Protein AF-A0A016T8X7-F1 (afdb_monomer_lite)

Organism: NCBI:txid53326

Radius of gyration: 18.28 Å; chains: 1; bounding box: 39×30×65 Å

Secondary structure (DSSP, 8-state):
-THHHHT---PPPSSPPHHHHHHHHHHHHHHHHHHHHHHHHHH-GGG----HHHHHHHH---HHHHHHHHHTTSEEEE-TTSS-EEEE--HHHHHHHHHHHHHHHHHHHHHHHHHHHHHHHHHHHS--

Foldseek 3Di:
DCLLVVQAQDDDDDDDDPVRVVVVLVVLLLLVLLVQLVQCVVQNPVPDDDDLSNVCNNRSHDSVSNCVSQVVPAPWDQDPVNPDIDGDDDPVVSNVSNVVSVVVVVVVVVVVCVVCVVVVVVVVVVVD

Sequence (128 aa):
MLSRIDGEPSGPERPFSANGLMVYKKYWCNTLIHYVYTRALEVGWENLRLSLEEVASDTGIEVKEIVESLTGLCEYEWTRNNRSLVLKISEDSIMEIGKSIAEKNANRLLARIESLTPLFEQAARENE

Structure (mmCIF, N/CA/C/O backbone):
data_AF-A0A016T8X7-F1
#
_entry.id   AF-A0A016T8X7-F1
#
loop_
_atom_site.group_PDB
_atom_site.id
_atom_site.type_symbol
_atom_site.label_atom_id
_atom_site.label_alt_id
_atom_site.label_comp_id
_atom_site.label_asym_id
_atom_site.label_entity_id
_atom_site.label_seq_id
_atom_site.pdbx_PDB_ins_code
_atom_site.Cartn_x
_atom_site.Cartn_y
_atom_site.Cartn_z
_atom_site.occupancy
_atom_site.B_iso_or_equiv
_atom_site.auth_seq_id
_atom_site.auth_comp_id
_atom_site.auth_asym_id
_atom_site.auth_atom_id
_atom_site.pdbx_PDB_model_num
ATOM 1 N N . MET A 1 1 ? 6.910 -5.114 -12.827 1.00 54.09 1 MET A N 1
ATOM 2 C CA . MET A 1 1 ? 7.552 -6.371 -12.406 1.00 54.09 1 MET A CA 1
ATOM 3 C C . MET A 1 1 ? 7.022 -7.459 -13.315 1.00 54.09 1 MET A C 1
ATOM 5 O O . MET A 1 1 ? 5.807 -7.541 -13.439 1.00 54.09 1 MET A O 1
ATOM 9 N N . LEU A 1 2 ? 7.902 -8.209 -13.984 1.00 60.78 2 LEU A N 1
ATOM 10 C CA . LEU A 1 2 ? 7.501 -9.319 -14.861 1.00 60.78 2 LEU A CA 1
ATOM 11 C C . LEU A 1 2 ? 6.752 -10.411 -14.073 1.00 60.78 2 LEU A C 1
ATOM 13 O O . LEU A 1 2 ? 5.791 -10.958 -14.588 1.00 60.78 2 LEU A O 1
ATOM 17 N N . SER A 1 3 ? 7.047 -10.565 -12.775 1.00 60.97 3 SER A N 1
ATOM 18 C CA . SER A 1 3 ? 6.337 -11.469 -11.854 1.00 60.97 3 SER A CA 1
ATOM 19 C C . SER A 1 3 ? 4.819 -11.272 -11.785 1.00 60.97 3 SER A C 1
ATOM 21 O O . SER A 1 3 ? 4.087 -12.234 -11.597 1.00 60.97 3 SER A O 1
ATOM 23 N N . ARG A 1 4 ? 4.313 -10.047 -11.993 1.00 61.66 4 ARG A N 1
ATOM 24 C CA . ARG A 1 4 ? 2.860 -9.797 -12.094 1.00 61.66 4 ARG A CA 1
ATOM 25 C C . ARG A 1 4 ? 2.241 -10.396 -13.362 1.00 61.66 4 ARG A C 1
ATOM 27 O O . ARG A 1 4 ? 1.063 -10.717 -13.361 1.00 61.66 4 ARG A O 1
ATOM 34 N N . ILE A 1 5 ? 3.016 -10.480 -14.442 1.00 65.19 5 ILE A N 1
ATOM 35 C CA . ILE A 1 5 ? 2.601 -11.068 -15.723 1.00 65.19 5 ILE A CA 1
ATOM 36 C C . ILE A 1 5 ? 2.721 -12.595 -15.649 1.00 65.19 5 ILE A C 1
ATOM 38 O O . ILE A 1 5 ? 1.852 -13.294 -16.158 1.00 65.19 5 ILE A O 1
ATOM 42 N N . ASP A 1 6 ? 3.750 -13.091 -14.959 1.00 61.50 6 ASP A N 1
ATOM 43 C CA . ASP A 1 6 ? 4.003 -14.525 -14.781 1.00 61.50 6 ASP A CA 1
ATOM 44 C C . ASP A 1 6 ? 3.107 -15.168 -13.702 1.00 61.50 6 ASP A C 1
ATOM 46 O O . ASP A 1 6 ? 3.016 -16.389 -13.621 1.00 61.50 6 ASP A O 1
ATOM 50 N N . GLY A 1 7 ? 2.422 -14.361 -12.880 1.00 58.69 7 GLY A N 1
ATOM 51 C CA . GLY A 1 7 ? 1.489 -14.822 -11.844 1.00 58.69 7 GLY A CA 1
ATOM 52 C C . GLY A 1 7 ? 2.154 -15.365 -10.574 1.00 58.69 7 GLY A C 1
ATOM 53 O O . GLY A 1 7 ? 1.456 -15.791 -9.656 1.00 58.69 7 GLY A O 1
ATOM 54 N N . GLU A 1 8 ? 3.484 -15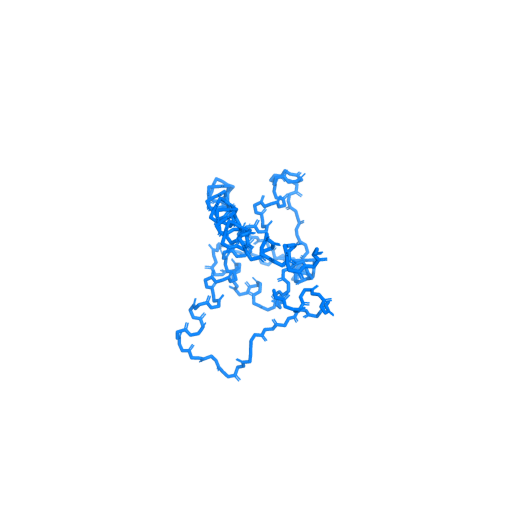.325 -10.492 1.00 69.69 8 GLU A N 1
ATOM 55 C CA . GLU A 1 8 ? 4.252 -15.787 -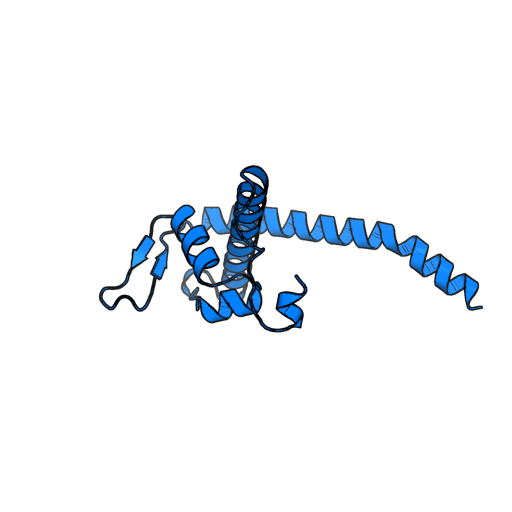9.336 1.00 69.69 8 GLU A CA 1
ATOM 56 C C . GLU A 1 8 ? 4.911 -14.600 -8.619 1.00 69.69 8 GLU A C 1
ATOM 58 O O . GLU A 1 8 ? 5.898 -14.050 -9.119 1.00 69.69 8 GLU A O 1
ATOM 63 N N . PRO A 1 9 ? 4.403 -14.180 -7.440 1.00 70.50 9 PRO A N 1
ATOM 64 C CA . PRO A 1 9 ? 5.060 -13.168 -6.622 1.00 70.50 9 PRO A CA 1
ATOM 65 C C . PRO A 1 9 ? 6.477 -13.620 -6.275 1.00 70.50 9 PRO A C 1
ATOM 67 O O . PRO A 1 9 ? 6.670 -14.703 -5.724 1.00 70.50 9 PRO A O 1
ATOM 70 N N . SER A 1 10 ? 7.468 -12.789 -6.581 1.00 71.56 10 SER A N 1
ATOM 71 C CA . SER A 1 10 ? 8.871 -13.134 -6.371 1.00 71.56 10 SER A CA 1
ATOM 72 C C . SER A 1 10 ? 9.649 -11.969 -5.786 1.00 71.56 10 SER A C 1
ATOM 74 O O . SER A 1 10 ? 9.464 -10.798 -6.136 1.00 71.56 10 SER A O 1
ATOM 76 N N . GLY A 1 11 ? 10.517 -12.302 -4.837 1.00 67.56 11 GLY A N 1
ATOM 77 C CA . GLY A 1 11 ? 11.483 -11.384 -4.274 1.00 67.56 11 GLY A CA 1
ATOM 78 C C . GLY A 1 11 ? 12.782 -11.353 -5.088 1.00 67.56 11 GLY A C 1
ATOM 79 O O . GLY A 1 11 ? 13.132 -12.315 -5.767 1.00 67.56 11 GLY A O 1
ATOM 80 N N . PRO A 1 12 ? 13.544 -10.258 -5.006 1.00 76.62 12 PRO A N 1
ATOM 81 C CA . PRO A 1 12 ? 14.922 -10.224 -5.499 1.00 76.62 12 PRO A CA 1
ATOM 82 C C . PRO A 1 12 ? 15.822 -11.269 -4.815 1.00 76.62 12 PRO A C 1
ATOM 84 O O . PRO A 1 12 ? 15.641 -11.592 -3.636 1.00 76.62 12 PRO A O 1
ATOM 87 N N . GLU A 1 13 ? 16.828 -11.753 -5.550 1.00 77.50 13 GLU A N 1
ATOM 88 C CA . GLU A 1 13 ? 17.819 -12.703 -5.037 1.00 77.50 13 GLU A CA 1
ATOM 89 C C . GLU A 1 13 ? 18.551 -12.164 -3.799 1.00 77.50 13 GLU A C 1
ATOM 91 O O . GLU A 1 13 ? 18.856 -10.974 -3.675 1.00 77.50 13 GLU A O 1
ATOM 96 N N . ARG A 1 14 ? 18.836 -13.074 -2.863 1.00 77.94 14 ARG A N 1
ATOM 97 C CA . ARG A 1 14 ? 19.491 -12.787 -1.582 1.00 77.94 14 ARG A CA 1
ATOM 98 C C . ARG A 1 14 ? 20.929 -13.338 -1.582 1.00 77.94 14 ARG A C 1
ATOM 100 O O . ARG A 1 14 ? 21.171 -14.354 -2.227 1.00 77.94 14 ARG A O 1
ATOM 107 N N . PRO A 1 15 ? 21.861 -12.754 -0.801 1.00 78.88 15 PRO A N 1
ATOM 108 C CA . PRO A 1 15 ? 21.678 -11.629 0.119 1.00 78.88 15 PRO A CA 1
ATOM 109 C C . PRO A 1 15 ? 21.658 -10.265 -0.582 1.00 78.88 15 PRO A C 1
ATOM 111 O O . PRO A 1 15 ? 22.270 -10.063 -1.626 1.00 78.88 15 PRO A O 1
ATOM 114 N N . PHE A 1 16 ? 20.997 -9.294 0.047 1.00 77.19 16 PHE A N 1
ATOM 115 C CA . PHE A 1 16 ? 21.028 -7.906 -0.403 1.00 77.19 16 PHE A CA 1
ATOM 116 C C . PHE A 1 16 ? 22.338 -7.211 -0.036 1.00 77.19 16 PHE A C 1
ATOM 118 O O . PHE A 1 16 ? 22.883 -7.421 1.048 1.00 77.19 16 PHE A O 1
ATOM 125 N N . SER A 1 17 ? 22.767 -6.261 -0.870 1.00 87.62 17 SER A N 1
ATOM 126 C CA . SER A 1 17 ? 23.632 -5.179 -0.391 1.00 87.62 17 SER A CA 1
ATOM 127 C C . SER A 1 17 ? 22.841 -4.244 0.536 1.00 87.62 17 SER A C 1
ATOM 129 O O . SER A 1 17 ? 21.622 -4.116 0.400 1.00 87.62 17 SER A O 1
ATOM 131 N N . ALA A 1 18 ? 23.516 -3.542 1.452 1.00 81.69 18 ALA A N 1
ATOM 132 C CA . ALA A 1 18 ? 22.851 -2.613 2.375 1.00 81.69 18 ALA A CA 1
ATOM 133 C C . ALA A 1 18 ? 22.013 -1.548 1.636 1.00 81.69 18 ALA A C 1
ATOM 135 O O . ALA A 1 18 ? 20.873 -1.270 2.009 1.00 81.69 18 ALA A O 1
ATOM 136 N N . ASN A 1 19 ? 22.546 -1.007 0.534 1.00 87.06 19 ASN A N 1
ATOM 137 C CA . ASN A 1 19 ? 21.825 -0.050 -0.303 1.00 87.06 19 ASN A CA 1
ATOM 138 C C . ASN A 1 19 ? 20.661 -0.709 -1.062 1.00 87.06 19 ASN A C 1
ATOM 140 O O . ASN A 1 19 ? 19.578 -0.137 -1.150 1.00 87.06 19 ASN A O 1
ATOM 144 N N . GLY A 1 20 ? 20.860 -1.932 -1.567 1.00 86.44 20 GLY A N 1
ATOM 145 C CA . GLY A 1 20 ? 19.811 -2.697 -2.241 1.00 86.44 20 GLY A CA 1
ATOM 146 C C . GLY A 1 20 ? 18.608 -2.934 -1.331 1.00 86.44 20 GLY A C 1
ATOM 147 O O . GLY A 1 20 ? 17.480 -2.642 -1.721 1.00 86.44 20 GLY A O 1
ATOM 148 N N . LEU A 1 21 ? 18.849 -3.360 -0.089 1.00 86.12 21 LEU A N 1
ATOM 149 C CA . LEU A 1 21 ? 17.792 -3.567 0.900 1.00 86.12 21 LEU A CA 1
ATOM 150 C C . LEU A 1 21 ? 16.988 -2.286 1.153 1.00 86.12 21 LEU A C 1
ATOM 152 O O . LEU A 1 21 ? 15.761 -2.324 1.185 1.00 86.12 21 LEU A O 1
ATOM 156 N N . MET A 1 22 ? 17.662 -1.141 1.292 1.00 87.88 22 MET A N 1
ATOM 157 C CA . MET A 1 22 ? 16.996 0.146 1.513 1.00 87.88 22 MET A CA 1
ATOM 158 C C . MET A 1 22 ? 16.100 0.543 0.330 1.00 87.88 22 MET A C 1
ATOM 160 O O . MET A 1 22 ? 14.981 1.022 0.531 1.00 87.88 22 MET A O 1
ATOM 164 N N . VAL A 1 23 ? 16.565 0.318 -0.902 1.00 89.50 23 VAL A N 1
ATOM 165 C CA . VAL A 1 23 ? 15.783 0.583 -2.118 1.00 89.50 23 VAL A CA 1
ATOM 166 C C . VAL A 1 23 ? 14.544 -0.313 -2.179 1.00 89.50 23 VAL A C 1
ATOM 168 O O . VAL A 1 23 ? 13.452 0.200 -2.430 1.00 89.50 23 VAL A O 1
ATOM 171 N N . TYR A 1 24 ? 14.685 -1.612 -1.895 1.00 90.38 24 TYR A N 1
ATOM 172 C CA . TYR A 1 24 ? 13.555 -2.546 -1.884 1.00 90.38 24 TYR A CA 1
ATOM 173 C C . TYR A 1 24 ? 12.545 -2.227 -0.785 1.00 90.38 24 TYR A C 1
ATOM 175 O O . TYR A 1 24 ? 11.360 -2.124 -1.087 1.00 90.38 24 TYR A O 1
ATOM 183 N N . LYS A 1 25 ? 12.992 -1.945 0.445 1.00 90.25 25 LYS A N 1
ATOM 184 C CA . LYS A 1 25 ? 12.093 -1.532 1.537 1.00 90.25 25 LYS A CA 1
ATOM 185 C C . LYS A 1 25 ? 11.299 -0.282 1.173 1.00 90.25 25 LYS A C 1
ATOM 187 O O . LYS A 1 25 ? 10.082 -0.253 1.324 1.00 90.25 25 LYS A O 1
ATOM 192 N N . LYS A 1 26 ? 11.961 0.734 0.609 1.00 91.38 26 LYS A N 1
ATOM 193 C CA . LYS A 1 26 ? 11.277 1.946 0.138 1.00 91.38 26 LYS A CA 1
ATOM 194 C C . LYS A 1 26 ? 10.270 1.642 -0.973 1.00 91.38 26 LYS A C 1
ATOM 196 O O . LYS A 1 26 ? 9.180 2.212 -0.981 1.00 91.38 26 LYS A O 1
ATOM 201 N N . TYR A 1 27 ? 10.630 0.773 -1.916 1.00 91.88 27 TYR A N 1
ATOM 202 C CA . TYR A 1 27 ? 9.739 0.355 -2.994 1.00 91.88 27 TYR A CA 1
ATOM 203 C C . TYR A 1 27 ? 8.507 -0.390 -2.464 1.00 91.88 27 TYR A C 1
ATOM 205 O O . TYR A 1 27 ? 7.389 -0.026 -2.833 1.00 91.88 27 TYR A O 1
ATOM 213 N N . TRP A 1 28 ? 8.688 -1.379 -1.585 1.00 94.25 28 TRP A N 1
ATOM 214 C CA . TRP A 1 28 ? 7.595 -2.154 -1.002 1.00 94.25 28 TRP A CA 1
ATOM 215 C C . TRP A 1 28 ? 6.658 -1.269 -0.190 1.00 94.25 28 TRP A C 1
ATOM 217 O O . TRP A 1 28 ? 5.464 -1.264 -0.471 1.00 94.25 28 TRP A O 1
ATOM 227 N N . CYS A 1 29 ? 7.180 -0.430 0.711 1.00 93.88 29 CYS A N 1
ATOM 228 C CA . CYS A 1 29 ? 6.348 0.491 1.486 1.00 93.88 29 CYS A CA 1
ATOM 229 C C . CYS A 1 29 ? 5.527 1.422 0.585 1.00 93.88 29 CYS A C 1
ATOM 231 O O . CYS A 1 29 ? 4.316 1.526 0.756 1.00 93.88 29 CYS A O 1
ATOM 233 N N . ASN A 1 30 ? 6.145 2.050 -0.423 1.00 94.00 30 ASN A N 1
ATOM 234 C CA . ASN A 1 30 ? 5.414 2.925 -1.344 1.00 94.00 30 ASN A CA 1
ATOM 235 C C . ASN A 1 30 ? 4.342 2.170 -2.141 1.00 94.00 30 ASN A C 1
ATOM 237 O O . ASN A 1 30 ? 3.249 2.691 -2.356 1.00 94.00 30 ASN A O 1
ATOM 241 N N . THR A 1 31 ? 4.655 0.955 -2.592 1.00 94.56 31 THR A N 1
ATOM 242 C CA . THR A 1 31 ? 3.725 0.122 -3.365 1.00 94.56 31 THR A CA 1
ATOM 243 C C . THR A 1 31 ? 2.533 -0.295 -2.511 1.00 94.56 31 THR A C 1
ATOM 245 O O . THR A 1 31 ? 1.397 -0.192 -2.965 1.00 94.56 31 THR A O 1
ATOM 248 N N . LEU A 1 32 ? 2.777 -0.702 -1.264 1.00 95.12 32 LEU A N 1
ATOM 249 C CA . LEU A 1 32 ? 1.741 -1.141 -0.335 1.00 95.12 32 LEU A CA 1
ATOM 250 C C . LEU A 1 32 ? 0.867 0.021 0.139 1.00 95.12 32 LEU A C 1
ATOM 252 O O . LEU A 1 32 ? -0.349 -0.116 0.131 1.00 95.12 32 LEU A O 1
ATOM 256 N N . ILE A 1 33 ? 1.443 1.186 0.454 1.00 95.25 33 ILE A N 1
ATOM 257 C CA . ILE A 1 33 ? 0.662 2.386 0.800 1.00 95.25 33 ILE A CA 1
ATOM 258 C C . ILE A 1 33 ? -0.245 2.790 -0.366 1.00 95.25 33 ILE A C 1
ATOM 260 O O . ILE A 1 33 ? -1.429 3.044 -0.166 1.00 95.25 33 ILE A O 1
ATOM 264 N N . HIS A 1 34 ? 0.282 2.802 -1.594 1.00 95.62 34 HIS A N 1
ATOM 265 C CA . HIS A 1 34 ? -0.517 3.098 -2.782 1.00 95.62 34 HIS A CA 1
ATOM 266 C C . HIS A 1 34 ? -1.625 2.060 -3.017 1.00 95.62 34 HIS A C 1
ATOM 268 O O . HIS A 1 34 ? -2.733 2.428 -3.405 1.00 95.62 34 HIS A O 1
ATOM 274 N N . TYR A 1 35 ? -1.351 0.777 -2.761 1.00 95.31 35 TYR A N 1
ATOM 275 C CA . TYR A 1 35 ? -2.348 -0.288 -2.855 1.00 95.31 35 TYR A CA 1
ATOM 276 C C . TYR A 1 35 ? -3.477 -0.098 -1.830 1.00 95.31 35 TYR A C 1
ATOM 278 O O . TYR A 1 35 ? -4.642 -0.063 -2.216 1.00 95.31 35 TYR A O 1
ATOM 286 N N . VAL A 1 36 ? -3.141 0.109 -0.550 1.00 94.81 36 VAL A N 1
ATOM 287 C CA . VAL A 1 36 ? -4.113 0.375 0.530 1.00 94.81 36 VAL A CA 1
ATOM 288 C C . VAL A 1 36 ? -4.955 1.610 0.203 1.00 94.81 36 VAL A C 1
ATOM 290 O O . VAL A 1 36 ? -6.176 1.545 0.290 1.00 94.81 36 VAL A O 1
ATOM 293 N N . TYR A 1 37 ? -4.323 2.701 -0.238 1.00 96.25 37 TYR A N 1
ATOM 294 C CA . TYR A 1 37 ? -5.001 3.923 -0.678 1.00 96.25 37 TYR A CA 1
ATOM 295 C C . TYR A 1 37 ? -6.005 3.668 -1.808 1.00 96.25 37 TYR A C 1
ATOM 297 O O . TYR A 1 37 ? -7.158 4.079 -1.722 1.00 96.25 37 TYR A O 1
ATOM 305 N N . THR A 1 38 ? -5.581 2.958 -2.855 1.00 96.12 38 THR A N 1
ATOM 306 C CA . THR A 1 38 ? -6.438 2.670 -4.014 1.00 96.12 38 THR A CA 1
ATOM 307 C C . THR A 1 38 ? -7.637 1.823 -3.598 1.00 96.12 38 THR A C 1
ATOM 309 O O . THR A 1 38 ? -8.772 2.153 -3.929 1.00 96.12 38 THR A O 1
ATOM 312 N N . ARG A 1 39 ? -7.411 0.783 -2.788 1.00 96.00 39 ARG A N 1
ATOM 313 C CA . ARG A 1 39 ? -8.491 -0.063 -2.272 1.00 96.00 39 ARG A CA 1
ATOM 314 C C . ARG A 1 39 ? -9.442 0.702 -1.355 1.00 96.00 39 ARG A C 1
ATOM 316 O O . ARG A 1 39 ? -10.650 0.527 -1.466 1.00 96.00 39 ARG A O 1
ATOM 323 N N . ALA A 1 40 ? -8.925 1.582 -0.498 1.00 95.38 40 ALA A N 1
ATOM 324 C CA . ALA A 1 40 ? -9.748 2.438 0.352 1.00 95.38 40 ALA A CA 1
ATOM 325 C C . ALA A 1 40 ? -10.663 3.363 -0.466 1.00 95.38 40 ALA A C 1
ATOM 327 O O . ALA A 1 40 ? -11.816 3.552 -0.089 1.00 95.38 40 ALA A O 1
ATOM 328 N N . LEU A 1 41 ? -10.191 3.891 -1.601 1.00 96.25 41 LEU A N 1
ATOM 329 C CA . LEU A 1 41 ? -11.028 4.672 -2.519 1.00 96.25 41 LEU A CA 1
ATOM 330 C C . LEU A 1 41 ? -12.119 3.833 -3.200 1.00 96.25 41 LEU A C 1
ATOM 332 O O . LEU A 1 41 ? -13.202 4.351 -3.457 1.00 96.25 41 LEU A O 1
ATOM 336 N N . GLU A 1 42 ? -11.844 2.563 -3.499 1.00 95.88 42 GLU A N 1
ATOM 337 C CA . GLU A 1 42 ? -12.794 1.661 -4.162 1.00 95.88 42 GLU A CA 1
ATOM 338 C C . GLU A 1 42 ? -13.932 1.212 -3.237 1.00 95.88 42 GLU A C 1
ATOM 340 O O . GLU A 1 42 ? -15.092 1.211 -3.649 1.00 95.88 42 GLU A O 1
ATOM 345 N N . VAL A 1 43 ? -13.611 0.805 -2.002 1.00 95.62 43 VAL A N 1
ATOM 346 C CA . VAL A 1 43 ? -14.583 0.166 -1.087 1.00 95.62 43 VAL A CA 1
ATOM 347 C C . VAL A 1 43 ? -14.986 1.038 0.108 1.00 95.62 43 VAL A C 1
ATOM 349 O O . VAL A 1 43 ? -15.952 0.720 0.808 1.00 95.62 43 VAL A O 1
ATOM 352 N N . GLY A 1 44 ? -14.280 2.148 0.335 1.00 94.25 44 GLY A N 1
ATOM 353 C CA . GLY A 1 44 ? -14.389 2.989 1.529 1.00 94.25 44 GLY A CA 1
ATOM 354 C C . GLY A 1 44 ? -13.528 2.478 2.691 1.00 94.25 44 GLY A C 1
ATOM 355 O O . GLY A 1 44 ? -13.401 1.271 2.898 1.00 94.25 44 GLY A O 1
ATOM 356 N N . TRP A 1 45 ? -12.958 3.399 3.477 1.00 92.06 45 TRP A N 1
ATOM 357 C CA . TRP A 1 45 ? -12.028 3.086 4.574 1.00 92.06 45 TRP A CA 1
ATOM 358 C C . TRP A 1 45 ? -12.604 2.109 5.610 1.00 92.06 45 TRP A C 1
ATOM 360 O O . TRP A 1 45 ? -11.988 1.091 5.914 1.00 92.06 45 TRP A O 1
ATOM 370 N N . GLU A 1 46 ? -13.830 2.355 6.075 1.00 91.56 46 GLU A N 1
ATOM 371 C CA . GLU A 1 46 ? -14.516 1.521 7.078 1.00 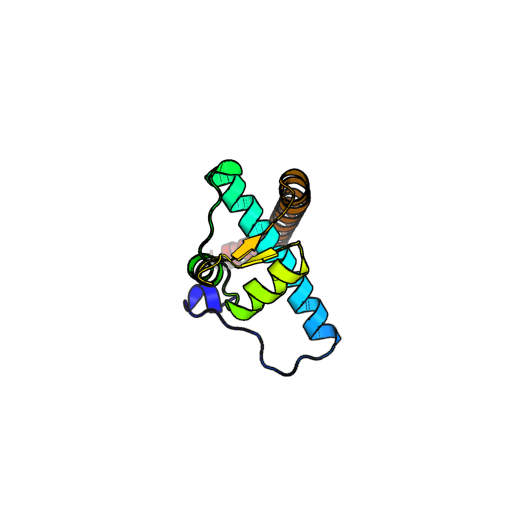91.56 46 GLU A CA 1
ATOM 372 C C . GLU A 1 46 ? -14.775 0.075 6.614 1.00 91.56 46 GLU A C 1
ATOM 374 O O . GLU A 1 46 ? -14.936 -0.838 7.427 1.00 91.56 46 GLU A O 1
ATOM 379 N N . ASN A 1 47 ? -14.798 -0.158 5.298 1.00 92.00 47 ASN A N 1
ATOM 380 C CA . ASN A 1 47 ? -15.010 -1.481 4.708 1.00 92.00 47 ASN A CA 1
ATOM 381 C C . ASN A 1 47 ? -13.704 -2.152 4.270 1.00 92.00 47 ASN A C 1
ATOM 383 O O . ASN A 1 47 ? -13.736 -3.271 3.750 1.00 92.00 47 ASN A O 1
ATOM 387 N N . LEU A 1 48 ? -12.557 -1.492 4.450 1.00 91.50 48 LEU A N 1
ATOM 388 C CA . LEU A 1 48 ? -11.287 -1.971 3.937 1.00 91.50 48 LEU A CA 1
ATOM 389 C C . LEU A 1 48 ? -10.861 -3.258 4.651 1.00 91.50 48 LEU A C 1
ATOM 391 O O . LEU A 1 48 ? -10.494 -3.270 5.828 1.00 91.50 48 LEU A O 1
ATOM 395 N N . ARG A 1 49 ? -10.864 -4.364 3.906 1.00 90.62 49 ARG A N 1
ATOM 396 C CA . ARG A 1 49 ? -10.280 -5.642 4.319 1.00 90.62 49 ARG A CA 1
ATOM 397 C C . ARG A 1 49 ? -9.459 -6.197 3.172 1.00 90.62 49 ARG A C 1
ATOM 399 O O . ARG A 1 49 ? -9.942 -6.257 2.049 1.00 90.62 49 ARG A O 1
ATOM 406 N N . LEU A 1 50 ? -8.225 -6.585 3.470 1.00 91.19 50 LEU A N 1
ATOM 407 C CA . LEU A 1 50 ? -7.266 -7.068 2.482 1.00 91.19 50 LEU A CA 1
ATOM 408 C C . LEU A 1 50 ? -6.827 -8.486 2.849 1.00 91.19 50 LEU A C 1
ATOM 410 O O . LEU A 1 50 ? -6.437 -8.731 3.993 1.00 91.19 50 LEU A O 1
ATOM 414 N N . SER A 1 51 ? -6.862 -9.404 1.884 1.00 91.69 51 SER A N 1
ATOM 415 C CA . SER A 1 51 ? -6.148 -10.680 1.984 1.00 91.69 51 SER A CA 1
ATOM 416 C C . SER A 1 51 ? -4.675 -10.468 1.626 1.00 91.69 51 SER A C 1
ATOM 418 O O . SER A 1 51 ? -4.348 -9.725 0.700 1.00 91.69 51 SER A O 1
ATOM 420 N N . LEU A 1 52 ? -3.768 -11.119 2.359 1.00 90.38 52 LEU A N 1
ATOM 421 C CA . LEU A 1 52 ? -2.335 -11.054 2.053 1.00 90.38 52 LEU A CA 1
ATOM 422 C C . LEU A 1 52 ? -2.020 -11.721 0.710 1.00 90.38 52 LEU A C 1
ATOM 424 O O . LEU A 1 52 ? -1.128 -11.271 -0.001 1.00 90.38 52 LEU A O 1
ATOM 428 N N . GLU A 1 53 ? -2.763 -12.768 0.363 1.00 89.88 53 GLU A N 1
ATOM 429 C CA . GLU A 1 53 ? -2.661 -13.495 -0.898 1.00 89.88 53 GLU A CA 1
ATOM 430 C C . GLU A 1 53 ? -3.101 -12.620 -2.076 1.00 89.88 53 GLU A C 1
ATOM 432 O O . GLU A 1 53 ? -2.396 -12.551 -3.081 1.00 89.88 53 GLU A O 1
ATOM 437 N N . GLU A 1 54 ? -4.215 -11.895 -1.930 1.00 91.31 54 GLU A N 1
ATOM 438 C CA . GLU A 1 54 ? -4.669 -10.917 -2.925 1.00 91.31 54 GLU A CA 1
ATOM 439 C C . GLU A 1 54 ? -3.637 -9.803 -3.111 1.00 91.31 54 GLU A C 1
ATOM 441 O O . GLU A 1 54 ? -3.244 -9.508 -4.235 1.00 91.31 54 GLU A O 1
ATOM 446 N N . VAL A 1 55 ? -3.122 -9.231 -2.015 1.00 93.19 55 VAL A N 1
ATOM 447 C CA . VAL A 1 55 ? -2.077 -8.197 -2.089 1.00 93.19 55 VAL A CA 1
ATOM 448 C C . VAL A 1 55 ? -0.830 -8.749 -2.784 1.00 93.19 55 VAL A C 1
ATOM 450 O O . VAL A 1 55 ? -0.241 -8.056 -3.613 1.00 93.19 55 VAL A O 1
ATOM 453 N N . ALA A 1 56 ? -0.412 -9.979 -2.480 1.00 92.00 56 ALA A N 1
ATOM 454 C CA . ALA A 1 56 ? 0.754 -10.605 -3.101 1.00 92.00 56 ALA A CA 1
ATOM 455 C C . ALA A 1 56 ? 0.563 -10.805 -4.605 1.00 92.00 56 ALA A C 1
ATOM 457 O O . ALA A 1 56 ? 1.434 -10.414 -5.381 1.00 92.00 56 ALA A O 1
ATOM 458 N N . SER A 1 57 ? -0.589 -11.338 -5.012 1.00 90.69 57 SER A N 1
ATOM 459 C CA . SER A 1 57 ? -0.970 -11.491 -6.418 1.00 90.69 57 SER A CA 1
ATOM 460 C C . SER A 1 57 ? -0.973 -10.140 -7.138 1.00 90.69 57 SER A C 1
ATOM 462 O O . SER A 1 57 ? -0.283 -9.949 -8.141 1.00 90.69 57 SER A O 1
ATOM 464 N N . ASP A 1 58 ? -1.673 -9.157 -6.576 1.00 91.25 58 ASP A N 1
ATOM 465 C CA . ASP A 1 58 ? -1.864 -7.858 -7.208 1.00 91.25 58 ASP A CA 1
ATOM 466 C C . ASP A 1 58 ? -0.572 -7.053 -7.263 1.00 91.25 58 ASP A C 1
ATOM 468 O O . ASP A 1 58 ? -0.375 -6.274 -8.191 1.00 91.25 58 ASP A O 1
ATOM 472 N N . THR A 1 59 ? 0.332 -7.194 -6.291 1.00 90.75 59 THR A N 1
ATOM 473 C CA . THR A 1 59 ? 1.582 -6.415 -6.211 1.00 90.75 59 THR A CA 1
ATOM 474 C C . THR A 1 59 ? 2.802 -7.131 -6.781 1.00 90.75 59 THR A C 1
ATOM 476 O O . THR A 1 59 ? 3.752 -6.459 -7.187 1.00 90.75 59 THR A O 1
ATOM 479 N N . GLY A 1 60 ? 2.775 -8.462 -6.864 1.00 89.94 60 GLY A N 1
ATOM 480 C CA . GLY A 1 60 ? 3.939 -9.297 -7.161 1.00 89.94 60 GLY A CA 1
ATOM 481 C C . GLY A 1 60 ? 4.961 -9.356 -6.019 1.00 89.94 60 GLY A C 1
ATOM 482 O O . GLY A 1 60 ? 6.067 -9.850 -6.231 1.00 89.94 60 GLY A O 1
ATOM 483 N N . ILE A 1 61 ? 4.625 -8.834 -4.833 1.00 91.75 61 ILE A N 1
ATOM 484 C CA . ILE A 1 61 ? 5.475 -8.853 -3.637 1.00 91.75 61 ILE A CA 1
ATOM 485 C C . ILE A 1 61 ? 5.160 -10.121 -2.840 1.00 91.75 61 ILE A C 1
ATOM 487 O O . ILE A 1 61 ? 4.000 -10.449 -2.609 1.00 91.75 61 ILE A O 1
ATOM 491 N N . GLU A 1 62 ? 6.187 -10.829 -2.376 1.00 91.75 62 GLU A N 1
ATOM 492 C CA . GLU A 1 62 ? 5.988 -12.003 -1.524 1.00 91.75 62 GLU A CA 1
ATOM 493 C C . GLU A 1 62 ? 5.316 -11.646 -0.188 1.00 91.75 62 GLU A C 1
ATOM 495 O O . GLU A 1 62 ? 5.665 -10.652 0.451 1.00 91.75 62 GLU A O 1
ATOM 500 N N . VAL A 1 63 ? 4.430 -12.523 0.300 1.00 91.81 63 VAL A N 1
ATOM 501 C CA . VAL A 1 63 ? 3.686 -12.340 1.564 1.00 91.81 63 VAL A CA 1
ATOM 502 C C . VAL A 1 63 ? 4.599 -11.986 2.742 1.00 91.81 63 VAL A C 1
ATOM 504 O O . VAL A 1 63 ? 4.261 -11.118 3.543 1.00 91.81 63 VAL A O 1
ATOM 507 N N . LYS A 1 64 ? 5.782 -12.607 2.83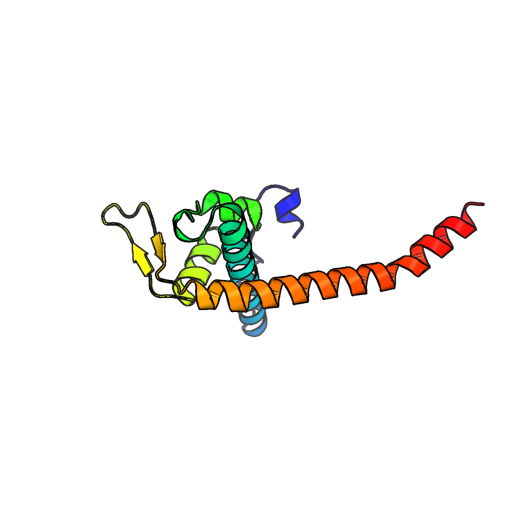7 1.00 91.56 64 LYS A N 1
ATOM 508 C CA . LYS A 1 64 ? 6.742 -12.323 3.915 1.00 91.56 64 LYS A CA 1
ATOM 509 C C . LYS A 1 64 ? 7.201 -10.858 3.917 1.00 91.56 64 LYS A C 1
ATOM 511 O O . LYS A 1 64 ? 7.275 -10.248 4.978 1.00 91.56 64 LYS A O 1
ATOM 516 N N . GLU A 1 65 ? 7.448 -10.292 2.735 1.00 93.31 65 GLU A N 1
ATOM 517 C CA . GLU A 1 65 ? 7.906 -8.909 2.575 1.00 93.31 65 GLU A CA 1
ATOM 518 C C . GLU A 1 65 ? 6.749 -7.931 2.783 1.00 93.31 65 GLU A C 1
ATOM 520 O O . GLU A 1 65 ? 6.955 -6.840 3.309 1.00 93.31 65 GLU A O 1
ATOM 525 N N . ILE A 1 66 ? 5.522 -8.330 2.422 1.00 93.69 66 ILE A N 1
ATOM 526 C CA . ILE A 1 66 ? 4.301 -7.572 2.721 1.00 93.69 66 ILE A CA 1
ATOM 527 C C . ILE A 1 66 ? 4.133 -7.437 4.233 1.00 93.69 66 ILE A C 1
ATOM 529 O O . ILE A 1 66 ? 3.994 -6.323 4.735 1.00 93.69 66 ILE A O 1
ATOM 533 N N . VAL A 1 67 ? 4.186 -8.555 4.962 1.00 92.38 67 VAL A N 1
ATOM 534 C CA . VAL A 1 67 ? 4.059 -8.561 6.423 1.00 92.38 67 VAL A CA 1
ATOM 535 C C . VAL A 1 67 ? 5.183 -7.745 7.059 1.00 92.38 67 VAL A C 1
ATOM 537 O O . VAL A 1 67 ? 4.886 -6.861 7.860 1.00 92.38 67 VAL A O 1
ATOM 540 N N . GLU A 1 68 ? 6.449 -7.971 6.686 1.00 92.50 68 GLU A N 1
ATOM 541 C CA . GLU A 1 68 ? 7.584 -7.201 7.224 1.00 92.50 68 GLU A CA 1
ATOM 542 C C . GLU A 1 68 ? 7.424 -5.695 6.960 1.00 92.50 68 GLU A C 1
ATOM 544 O O . GLU A 1 68 ? 7.618 -4.876 7.858 1.00 92.50 68 GLU A O 1
ATOM 549 N N . SER A 1 69 ? 7.024 -5.317 5.745 1.00 92.56 69 SER A N 1
ATOM 550 C CA . SER A 1 69 ? 6.861 -3.910 5.375 1.00 92.56 69 SER A CA 1
ATOM 551 C C . SER A 1 69 ? 5.705 -3.248 6.127 1.00 92.56 69 SER A C 1
ATOM 553 O O . SER A 1 69 ? 5.881 -2.157 6.660 1.00 92.56 69 SER A O 1
ATOM 555 N N . LEU A 1 70 ? 4.534 -3.888 6.213 1.00 90.38 70 LEU A N 1
ATOM 556 C CA . LEU A 1 70 ? 3.355 -3.307 6.870 1.00 90.38 70 LEU A CA 1
ATOM 557 C C . LEU A 1 70 ? 3.526 -3.203 8.389 1.00 90.38 70 LEU A C 1
ATOM 559 O O . LEU A 1 70 ? 3.209 -2.170 8.978 1.00 90.38 70 LEU A O 1
ATOM 563 N N . THR A 1 71 ? 4.079 -4.243 9.015 1.00 90.75 71 THR A N 1
ATOM 564 C CA . THR A 1 71 ? 4.372 -4.249 10.459 1.00 90.75 71 THR A CA 1
ATOM 565 C C . THR A 1 71 ? 5.484 -3.271 10.842 1.00 90.75 71 THR A C 1
ATOM 567 O O . THR A 1 71 ? 5.512 -2.790 11.971 1.00 90.75 71 THR A O 1
ATOM 570 N N . GLY A 1 72 ? 6.376 -2.924 9.909 1.00 88.19 72 GLY A N 1
ATOM 571 C CA . GLY A 1 72 ? 7.368 -1.863 10.094 1.00 88.19 72 GLY A CA 1
ATOM 572 C C . GLY A 1 72 ? 6.813 -0.439 9.958 1.00 88.19 72 GLY A C 1
ATOM 573 O O . GLY A 1 72 ? 7.499 0.507 10.342 1.00 88.19 72 GLY A O 1
ATOM 574 N N . LEU A 1 73 ? 5.605 -0.267 9.406 1.00 85.00 73 LEU A N 1
ATOM 575 C CA . LEU A 1 73 ? 4.991 1.045 9.160 1.00 85.00 73 LEU A CA 1
ATOM 576 C C . LEU A 1 73 ? 4.033 1.494 10.265 1.00 85.00 73 LEU A C 1
ATOM 578 O O . LEU A 1 73 ? 3.805 2.694 10.412 1.00 85.00 73 LEU A O 1
ATOM 582 N N . CYS A 1 74 ? 3.434 0.563 11.002 1.00 86.19 74 CYS A N 1
ATOM 583 C CA . CYS A 1 74 ? 2.369 0.878 11.946 1.00 86.19 74 CYS A CA 1
ATOM 584 C C . CYS A 1 74 ? 2.290 -0.130 13.092 1.00 86.19 74 CYS A C 1
ATOM 586 O O . CYS A 1 74 ? 2.851 -1.225 13.025 1.00 86.19 74 CYS A O 1
ATOM 588 N N . GLU A 1 75 ? 1.571 0.247 14.149 1.00 90.56 75 GLU A N 1
ATOM 589 C CA . GLU A 1 75 ? 1.218 -0.701 15.199 1.00 90.56 75 GLU A CA 1
ATOM 590 C C . GLU A 1 75 ? 0.362 -1.825 14.619 1.00 90.56 75 GLU A C 1
ATOM 592 O O . GLU A 1 75 ? -0.519 -1.602 13.785 1.00 90.56 75 GLU A O 1
ATOM 597 N N . TYR A 1 76 ? 0.604 -3.044 15.083 1.00 92.00 76 TYR A N 1
ATOM 598 C CA . TYR A 1 76 ? -0.099 -4.215 14.596 1.00 92.00 76 TYR A CA 1
ATOM 599 C C . TYR A 1 76 ? -0.405 -5.186 15.726 1.00 92.00 76 TYR A C 1
ATOM 601 O O . TYR A 1 76 ? 0.324 -5.283 16.713 1.00 92.00 76 TYR A O 1
ATOM 609 N N . GLU A 1 77 ? -1.481 -5.941 15.546 1.00 92.12 77 GLU A N 1
ATOM 610 C CA . GLU A 1 77 ? -1.873 -7.014 16.446 1.00 92.12 77 GLU A CA 1
ATOM 611 C C . GLU A 1 77 ? -2.311 -8.232 15.639 1.00 92.12 77 GLU A C 1
ATOM 613 O O . GLU A 1 77 ? -3.096 -8.140 14.691 1.00 92.12 77 GLU A O 1
ATOM 618 N N . TRP A 1 78 ? -1.824 -9.403 16.037 1.00 88.62 78 TRP A N 1
ATOM 619 C CA . TRP A 1 78 ? -2.378 -10.655 15.551 1.00 88.62 78 TRP A CA 1
ATOM 620 C C . TRP A 1 78 ? -3.668 -10.965 16.299 1.00 88.62 78 TRP A C 1
ATOM 622 O O . TRP A 1 78 ? -3.754 -10.879 17.525 1.00 88.62 78 TRP A O 1
ATOM 632 N N . THR A 1 79 ? -4.686 -11.368 15.549 1.00 89.94 79 THR A N 1
ATOM 633 C CA . THR A 1 79 ? -5.910 -11.930 16.127 1.00 89.94 79 THR A CA 1
ATOM 634 C C . THR A 1 79 ? -5.596 -13.160 16.985 1.00 89.94 79 THR A C 1
ATOM 636 O O . THR A 1 79 ? -4.627 -13.875 16.742 1.00 89.94 79 THR A O 1
ATOM 639 N N . ARG A 1 80 ? -6.444 -13.461 17.980 1.00 85.69 80 ARG A N 1
ATOM 640 C CA . ARG A 1 80 ? -6.222 -14.570 18.938 1.00 85.69 80 ARG A CA 1
ATOM 641 C C . ARG A 1 80 ? -5.978 -15.940 18.294 1.00 85.69 80 ARG A C 1
ATOM 643 O O . ARG A 1 80 ? -5.336 -16.785 18.903 1.00 85.69 80 ARG A O 1
ATOM 650 N N . ASN A 1 81 ? -6.519 -16.180 17.101 1.00 88.81 81 ASN A N 1
ATOM 651 C CA . ASN A 1 81 ? -6.350 -17.433 16.358 1.00 88.81 81 ASN A CA 1
ATOM 652 C C . ASN A 1 81 ? -5.162 -17.402 15.375 1.00 88.81 81 ASN A C 1
ATOM 654 O O . ASN A 1 81 ? -4.972 -18.365 14.636 1.00 88.81 81 ASN A O 1
ATOM 658 N N . ASN A 1 82 ? -4.403 -16.303 15.348 1.00 81.00 82 ASN A N 1
ATOM 659 C CA . ASN A 1 82 ? -3.266 -16.046 14.471 1.00 81.00 82 ASN A CA 1
ATOM 660 C C . ASN A 1 82 ? -3.580 -16.164 12.965 1.00 81.00 82 ASN A C 1
ATOM 662 O O . ASN A 1 82 ? -2.692 -16.458 12.170 1.00 81.00 82 ASN A O 1
ATOM 666 N N . ARG A 1 83 ? -4.849 -15.969 12.568 1.00 82.81 83 ARG A N 1
ATOM 667 C CA . ARG A 1 83 ? -5.289 -16.060 11.160 1.00 82.81 83 ARG A CA 1
ATOM 668 C C . ARG A 1 83 ? -5.375 -14.715 10.455 1.00 82.81 83 ARG A C 1
ATOM 670 O O . ARG A 1 83 ? -5.449 -14.672 9.234 1.00 82.81 83 ARG A O 1
ATOM 677 N N . SER A 1 84 ? -5.413 -13.625 11.209 1.00 86.06 84 SER A N 1
ATOM 678 C CA . SER A 1 84 ? -5.527 -12.279 10.651 1.00 86.06 84 SER A CA 1
ATOM 679 C C . SER A 1 84 ? -4.623 -11.309 11.393 1.00 86.06 84 SER A C 1
ATOM 681 O O . SER A 1 84 ? -4.533 -11.361 12.625 1.00 86.06 84 SER A O 1
ATOM 683 N N . LEU A 1 85 ? -3.994 -10.429 10.619 1.00 87.75 85 LEU A N 1
ATOM 684 C CA . LEU A 1 85 ? -3.178 -9.316 11.077 1.00 87.75 85 LEU A CA 1
ATOM 685 C C . LEU A 1 85 ? -4.030 -8.045 11.036 1.00 87.75 85 LEU A C 1
ATOM 687 O O . LEU A 1 85 ? -4.567 -7.694 9.986 1.00 87.75 85 LEU A O 1
ATOM 691 N N . VAL A 1 86 ? -4.170 -7.373 12.175 1.00 89.25 86 VAL A N 1
ATOM 692 C CA . VAL A 1 86 ? -4.847 -6.078 12.276 1.00 89.25 86 VAL A CA 1
ATOM 693 C C . VAL A 1 86 ? -3.784 -4.997 12.339 1.00 89.25 86 VAL A C 1
ATOM 695 O O . VAL A 1 86 ? -2.942 -5.008 13.232 1.00 89.25 86 VAL A O 1
ATOM 698 N N . LEU A 1 87 ? -3.830 -4.070 11.389 1.00 89.56 87 LEU A N 1
ATOM 699 C CA . LEU A 1 87 ? -2.937 -2.920 11.321 1.00 89.56 87 LEU A CA 1
ATOM 700 C C . LEU A 1 87 ? -3.679 -1.690 11.842 1.00 89.56 87 LEU A C 1
ATOM 702 O O . LEU A 1 87 ? -4.782 -1.394 11.382 1.00 89.56 87 LEU A O 1
ATOM 706 N N . LYS A 1 88 ? -3.083 -0.974 12.794 1.00 89.81 88 LYS A N 1
ATOM 707 C CA . LYS A 1 88 ? -3.605 0.295 13.304 1.00 89.81 88 LYS A CA 1
ATOM 708 C C . LYS A 1 88 ? -2.920 1.424 12.558 1.00 89.81 88 LYS A C 1
ATOM 710 O O . LYS A 1 88 ? -1.827 1.857 12.917 1.00 89.81 88 LYS A O 1
ATOM 715 N N . ILE A 1 89 ? -3.565 1.879 11.496 1.00 88.56 89 ILE A N 1
ATOM 716 C CA . ILE A 1 89 ? -3.043 2.931 10.637 1.00 88.56 89 ILE A CA 1
ATOM 717 C C . ILE A 1 89 ? -4.053 4.072 10.524 1.00 88.56 89 ILE A C 1
ATOM 719 O O . ILE A 1 89 ? -5.258 3.840 10.518 1.00 88.56 89 ILE A O 1
ATOM 723 N N . SER A 1 90 ? -3.553 5.306 10.487 1.00 91.38 90 SER A N 1
ATOM 724 C CA . SER A 1 90 ? -4.390 6.497 10.342 1.00 91.38 90 SER A CA 1
ATOM 725 C C . SER A 1 90 ? -4.909 6.614 8.908 1.00 91.38 90 SER A C 1
ATOM 727 O O . SER A 1 90 ? -4.111 6.560 7.965 1.00 91.38 90 SER A O 1
ATOM 729 N N . GLU A 1 91 ? -6.223 6.810 8.763 1.00 93.88 91 GLU A N 1
ATOM 730 C CA . GLU A 1 91 ? -6.869 7.086 7.474 1.00 93.88 91 GLU A CA 1
ATOM 731 C C . GLU A 1 91 ? -6.228 8.303 6.812 1.00 93.88 91 GLU A C 1
ATOM 733 O O . GLU A 1 91 ? -5.685 8.188 5.716 1.00 93.88 91 GLU A O 1
ATOM 738 N N . ASP A 1 92 ? -6.185 9.436 7.517 1.00 94.62 92 ASP A N 1
ATOM 739 C CA . ASP A 1 92 ? -5.642 10.695 7.00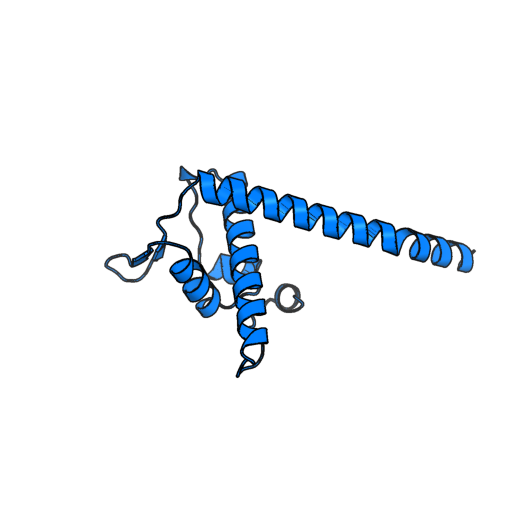3 1.00 94.62 92 ASP A CA 1
ATOM 740 C C . ASP A 1 92 ? -4.223 10.524 6.451 1.00 94.62 92 ASP A C 1
ATOM 742 O O . ASP A 1 92 ? -3.905 10.996 5.359 1.00 94.62 92 ASP A O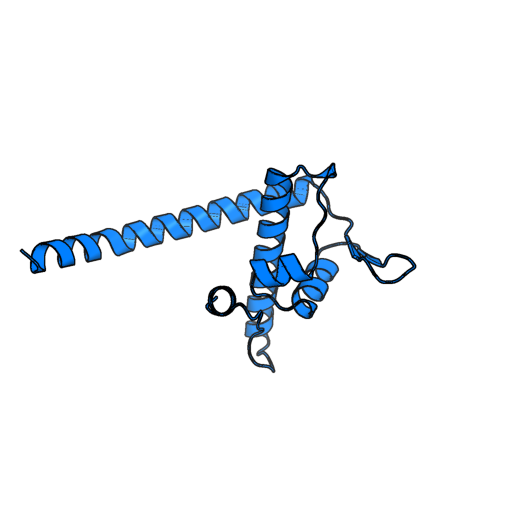 1
ATOM 746 N N . SER A 1 93 ? -3.374 9.780 7.168 1.00 92.38 93 SER A N 1
ATOM 747 C CA . SER A 1 93 ? -1.993 9.537 6.744 1.00 92.38 93 SER A CA 1
ATOM 748 C C . SER A 1 93 ? -1.910 8.676 5.483 1.00 92.38 93 SER A C 1
ATOM 750 O O . SER A 1 93 ? -1.113 8.978 4.592 1.00 92.38 93 SER A O 1
ATOM 752 N N . ILE A 1 94 ? -2.721 7.618 5.368 1.00 94.44 94 ILE A N 1
ATOM 753 C CA . ILE A 1 94 ? -2.768 6.811 4.139 1.00 94.44 94 ILE A CA 1
ATOM 754 C C . ILE A 1 94 ? -3.321 7.624 2.975 1.00 94.44 94 ILE A C 1
ATOM 756 O O . ILE A 1 94 ? -2.780 7.540 1.872 1.00 94.44 94 ILE A O 1
ATOM 760 N N . MET A 1 95 ? -4.354 8.428 3.207 1.00 95.56 95 MET A N 1
ATOM 761 C CA . MET A 1 95 ? -4.985 9.230 2.166 1.00 95.56 95 MET A CA 1
ATOM 762 C C . MET A 1 95 ? -4.046 10.318 1.643 1.00 95.56 95 MET A C 1
ATOM 764 O O . MET A 1 95 ? -3.915 10.483 0.429 1.00 95.56 95 MET A O 1
ATOM 768 N N . GLU A 1 96 ? -3.326 11.009 2.528 1.00 95.88 96 GLU A N 1
ATOM 769 C CA . GLU A 1 96 ? -2.345 12.030 2.154 1.00 95.88 96 GLU A CA 1
ATOM 770 C C . GLU A 1 96 ? -1.146 11.427 1.402 1.00 95.88 96 GLU A C 1
ATOM 772 O O . GLU A 1 96 ? -0.816 11.844 0.284 1.00 95.88 96 GLU A O 1
ATOM 777 N N . ILE A 1 97 ? -0.500 10.412 1.986 1.00 94.94 97 ILE A N 1
ATOM 778 C CA . ILE A 1 97 ? 0.708 9.809 1.407 1.00 94.94 97 ILE A CA 1
ATOM 779 C C . ILE A 1 97 ? 0.360 9.049 0.122 1.00 94.94 97 ILE A C 1
ATOM 781 O O . ILE A 1 97 ? 1.068 9.169 -0.882 1.00 94.94 97 ILE A O 1
ATOM 785 N N . GLY A 1 98 ? -0.742 8.298 0.133 1.00 95.50 98 GLY A N 1
ATOM 786 C CA . GLY A 1 98 ? -1.249 7.545 -1.008 1.00 95.50 98 GLY A CA 1
ATOM 787 C C . GLY A 1 98 ? -1.543 8.439 -2.206 1.00 95.50 98 GLY A C 1
ATOM 788 O O . GLY A 1 98 ? -1.049 8.160 -3.303 1.00 95.50 98 GLY A O 1
ATOM 789 N N . LYS A 1 99 ? -2.221 9.574 -1.985 1.00 96.38 99 LYS A N 1
ATOM 790 C CA . LYS A 1 99 ? -2.449 10.593 -3.018 1.00 96.38 99 LYS A CA 1
ATOM 791 C C . LYS A 1 99 ? -1.135 11.125 -3.595 1.00 96.38 99 LYS A C 1
ATOM 793 O O . LYS A 1 99 ? -0.967 11.141 -4.813 1.00 96.38 99 LYS A O 1
ATOM 798 N N . SER A 1 100 ? -0.167 11.482 -2.745 1.00 96.62 100 SER A N 1
ATOM 799 C CA . SER A 1 100 ? 1.146 11.960 -3.211 1.00 96.62 100 SER A CA 1
ATOM 800 C C . SER A 1 100 ? 1.880 10.923 -4.072 1.00 96.62 100 SER A C 1
ATOM 802 O O . SER A 1 100 ? 2.550 11.272 -5.049 1.00 96.62 100 SER A O 1
ATOM 804 N N . ILE A 1 101 ? 1.784 9.637 -3.721 1.00 94.75 101 ILE A N 1
ATOM 805 C CA . ILE A 1 101 ? 2.385 8.550 -4.504 1.00 94.75 101 ILE A CA 1
ATOM 806 C C . ILE A 1 101 ? 1.661 8.384 -5.844 1.00 94.75 101 ILE A C 1
ATOM 808 O O . ILE A 1 101 ? 2.332 8.267 -6.873 1.00 94.75 101 ILE A O 1
ATOM 812 N N . ALA A 1 102 ? 0.326 8.409 -5.849 1.00 93.56 102 ALA A N 1
ATOM 813 C CA . ALA A 1 102 ? -0.482 8.307 -7.061 1.00 93.56 102 ALA A CA 1
ATOM 814 C C . ALA A 1 102 ? -0.148 9.432 -8.057 1.00 93.56 102 ALA A C 1
ATOM 816 O O . ALA A 1 102 ? 0.158 9.156 -9.217 1.00 93.56 102 ALA A O 1
ATOM 817 N N . GLU A 1 103 ? -0.082 10.683 -7.590 1.00 94.38 103 GLU A N 1
ATOM 818 C CA . GLU A 1 103 ? 0.299 11.847 -8.403 1.00 94.38 103 GLU A CA 1
ATOM 819 C C . GLU A 1 103 ? 1.712 11.702 -8.988 1.00 94.38 103 GLU A C 1
ATOM 821 O O . GLU A 1 103 ? 1.932 11.906 -10.184 1.00 94.38 103 GLU A O 1
ATOM 826 N N . LYS A 1 104 ? 2.689 11.280 -8.174 1.00 91.56 104 LYS A N 1
ATOM 827 C CA . LYS A 1 104 ? 4.063 11.029 -8.647 1.00 91.56 104 LYS A CA 1
ATOM 828 C C . LYS A 1 104 ? 4.114 9.934 -9.708 1.00 91.56 104 LYS A C 1
ATOM 830 O O . LYS A 1 104 ? 4.883 10.051 -10.662 1.00 91.56 104 LYS A O 1
ATOM 835 N N . ASN A 1 105 ? 3.334 8.869 -9.545 1.00 88.81 105 ASN A N 1
ATOM 836 C CA . ASN A 1 105 ? 3.276 7.775 -10.508 1.00 88.81 105 ASN A CA 1
ATOM 837 C C . ASN A 1 105 ? 2.625 8.222 -11.823 1.00 88.81 105 ASN A C 1
ATOM 839 O O . ASN A 1 105 ? 3.177 7.931 -12.883 1.00 88.81 105 ASN A O 1
ATOM 843 N N . ALA A 1 106 ? 1.532 8.986 -11.764 1.00 88.44 106 ALA A N 1
ATOM 844 C CA . ALA A 1 106 ? 0.888 9.562 -12.943 1.00 88.44 106 ALA A CA 1
ATOM 845 C C . ALA A 1 106 ? 1.848 10.476 -13.722 1.00 88.44 106 ALA A C 1
ATOM 847 O O . ALA A 1 106 ? 2.042 10.289 -14.921 1.00 88.44 106 ALA A O 1
ATOM 848 N N . ASN A 1 107 ? 2.547 11.377 -13.028 1.00 88.69 107 ASN A N 1
ATOM 849 C CA . ASN A 1 107 ? 3.525 12.275 -13.648 1.00 88.69 107 ASN A CA 1
ATOM 850 C C . ASN A 1 107 ? 4.685 11.516 -14.312 1.00 88.69 107 ASN A C 1
ATOM 852 O O . ASN A 1 107 ? 5.135 11.887 -15.393 1.00 88.69 107 ASN A O 1
ATOM 856 N N . ARG A 1 108 ? 5.160 10.423 -13.699 1.00 86.38 108 ARG A N 1
ATOM 857 C CA . ARG A 1 108 ? 6.196 9.559 -14.296 1.00 86.38 108 ARG A CA 1
ATOM 858 C C . ARG A 1 108 ? 5.716 8.867 -15.567 1.00 86.38 108 ARG A C 1
ATOM 860 O O . ARG A 1 108 ? 6.504 8.715 -16.497 1.00 86.38 108 ARG A O 1
ATOM 867 N N . LEU A 1 109 ? 4.461 8.420 -15.594 1.00 83.25 109 LEU A N 1
ATOM 868 C CA . LEU A 1 109 ? 3.870 7.793 -16.775 1.00 83.25 109 LEU A CA 1
ATOM 869 C C . LEU A 1 109 ? 3.698 8.810 -17.904 1.00 83.25 109 LEU A C 1
ATOM 871 O O . LEU A 1 109 ? 4.111 8.519 -19.022 1.00 83.25 109 LEU A O 1
ATOM 875 N N . LEU A 1 110 ? 3.183 10.006 -17.602 1.00 83.00 110 LEU A N 1
ATOM 876 C CA . LEU A 1 110 ? 3.047 11.096 -18.571 1.00 83.00 110 LEU A CA 1
ATOM 877 C C . LEU A 1 110 ? 4.397 11.478 -19.181 1.00 83.00 110 LEU A C 1
ATOM 879 O O . LEU A 1 110 ? 4.546 11.417 -20.396 1.00 83.00 110 LEU A O 1
ATOM 883 N N . ALA A 1 111 ? 5.410 11.733 -18.349 1.00 81.69 111 ALA A N 1
ATOM 884 C CA . ALA A 1 111 ? 6.754 12.057 -18.827 1.00 81.69 111 ALA A CA 1
ATOM 885 C C . ALA A 1 111 ? 7.346 10.948 -19.717 1.00 81.69 111 ALA A C 1
ATOM 887 O O . ALA A 1 111 ? 8.055 11.217 -20.686 1.00 81.69 111 ALA A O 1
ATOM 888 N N . ARG A 1 112 ? 7.049 9.676 -19.412 1.00 81.00 112 ARG A N 1
ATOM 889 C CA . ARG A 1 112 ? 7.507 8.546 -20.225 1.00 81.00 112 ARG A CA 1
ATOM 890 C C . ARG A 1 112 ? 6.769 8.463 -21.558 1.00 81.00 112 ARG A C 1
ATOM 892 O O . ARG A 1 112 ? 7.423 8.221 -22.566 1.00 81.00 112 ARG A O 1
ATOM 899 N N . ILE A 1 113 ? 5.456 8.687 -21.578 1.00 79.12 113 ILE A N 1
ATOM 900 C CA . ILE A 1 113 ? 4.673 8.763 -22.818 1.00 79.12 113 ILE A CA 1
ATOM 901 C C . ILE A 1 113 ? 5.217 9.893 -23.691 1.00 79.12 113 ILE A C 1
ATOM 903 O O . ILE A 1 113 ? 5.606 9.628 -24.821 1.00 79.12 113 ILE A O 1
ATOM 907 N N . GLU A 1 114 ? 5.362 11.100 -23.141 1.00 84.06 114 GLU A N 1
ATOM 908 C CA . GLU A 1 114 ? 5.914 12.264 -23.848 1.00 84.06 114 GLU A CA 1
ATOM 909 C C . GLU A 1 114 ? 7.300 11.985 -24.443 1.00 84.06 114 GLU A C 1
ATOM 911 O O . GLU A 1 114 ? 7.572 12.372 -25.576 1.00 84.06 114 GLU A O 1
ATOM 916 N N . SER A 1 115 ? 8.164 11.262 -23.722 1.00 80.69 115 SER A N 1
ATOM 917 C CA . SER A 1 115 ? 9.489 10.887 -24.234 1.00 80.69 115 SER A CA 1
ATOM 918 C C . SER A 1 115 ? 9.457 9.855 -25.369 1.00 80.69 115 SER A C 1
ATOM 920 O O . SER A 1 115 ? 10.401 9.782 -26.153 1.00 80.69 115 SER A O 1
ATOM 922 N N . LEU A 1 116 ? 8.397 9.045 -25.456 1.00 79.81 116 LEU A N 1
ATOM 923 C CA . LEU A 1 116 ? 8.250 7.982 -26.454 1.00 79.81 116 LEU A CA 1
ATOM 924 C C . LEU A 1 116 ? 7.437 8.427 -27.677 1.00 79.81 116 LEU A C 1
ATOM 926 O O . LEU A 1 116 ? 7.627 7.861 -28.751 1.00 79.81 116 LEU A O 1
ATOM 930 N N . THR A 1 117 ? 6.572 9.440 -27.552 1.00 80.38 117 THR A N 1
ATOM 931 C CA . THR A 1 117 ? 5.747 9.969 -28.654 1.00 80.38 117 THR A CA 1
ATOM 932 C C . THR A 1 117 ? 6.556 10.274 -29.925 1.00 80.38 117 THR A C 1
ATOM 934 O O . THR A 1 117 ? 6.159 9.797 -30.989 1.00 80.38 117 THR A O 1
ATOM 937 N N . PRO A 1 118 ? 7.729 10.941 -29.864 1.00 78.81 118 PRO A N 1
ATOM 938 C CA . PRO A 1 118 ? 8.523 11.215 -31.064 1.00 78.81 118 PRO A CA 1
ATOM 939 C C . PRO A 1 118 ? 9.035 9.949 -31.771 1.00 78.81 118 PRO A C 1
ATOM 941 O O . PRO A 1 118 ? 9.160 9.937 -32.994 1.00 78.81 118 PRO A O 1
ATOM 944 N N . LEU A 1 119 ? 9.308 8.874 -31.021 1.00 75.94 119 LEU A N 1
ATOM 945 C CA . LEU A 1 119 ? 9.787 7.601 -31.575 1.00 75.94 119 LEU A CA 1
ATOM 946 C C . LEU A 1 119 ? 8.677 6.874 -32.343 1.00 75.94 119 LEU A C 1
ATOM 948 O O . LEU A 1 119 ? 8.928 6.306 -33.404 1.00 75.94 119 LEU A O 1
ATOM 952 N N . PHE A 1 120 ? 7.441 6.927 -31.839 1.00 72.31 120 PHE A N 1
ATOM 953 C CA . PHE A 1 120 ? 6.282 6.366 -32.538 1.00 72.31 120 PHE A CA 1
ATOM 954 C C . PHE A 1 120 ? 5.955 7.142 -33.822 1.00 72.31 120 PHE A C 1
ATOM 956 O O . PHE A 1 120 ? 5.634 6.534 -34.841 1.00 72.31 120 PHE A O 1
ATOM 963 N N . GLU A 1 121 ? 6.092 8.470 -33.807 1.00 76.06 121 GLU A N 1
ATOM 964 C CA . GLU A 1 121 ? 5.870 9.316 -34.987 1.00 76.06 121 GLU A CA 1
ATOM 965 C C . GLU A 1 121 ? 6.944 9.164 -36.076 1.00 76.06 121 GLU A C 1
ATOM 967 O O . GLU A 1 121 ? 6.662 9.415 -37.249 1.00 76.06 121 GLU A O 1
ATOM 972 N N . GLN A 1 122 ? 8.175 8.793 -35.714 1.00 72.06 122 GLN A N 1
ATOM 973 C CA . GLN A 1 122 ? 9.227 8.451 -36.679 1.00 72.06 122 GLN A CA 1
ATOM 974 C C . GLN A 1 122 ? 8.979 7.076 -37.306 1.00 72.06 122 GLN A C 1
ATOM 976 O O . GLN A 1 122 ? 8.977 6.963 -38.527 1.00 72.06 122 GLN A O 1
ATOM 981 N N . ALA A 1 123 ? 8.663 6.062 -36.496 1.00 66.81 123 ALA A N 1
ATOM 982 C CA . ALA A 1 123 ? 8.352 4.723 -36.996 1.00 66.81 123 ALA A CA 1
ATOM 983 C C . ALA A 1 123 ? 7.122 4.700 -37.925 1.00 66.81 123 ALA A C 1
ATOM 985 O O . ALA A 1 123 ? 7.079 3.918 -38.869 1.00 66.81 123 ALA A O 1
ATOM 986 N N . ALA A 1 124 ? 6.126 5.562 -37.695 1.00 69.12 124 ALA A N 1
ATOM 987 C CA . ALA A 1 124 ? 4.972 5.694 -38.587 1.00 69.12 124 ALA A CA 1
ATOM 988 C C . ALA A 1 124 ? 5.339 6.287 -39.962 1.00 69.12 124 ALA A C 1
ATOM 990 O O . ALA A 1 124 ? 4.748 5.897 -40.960 1.00 69.12 124 ALA A O 1
ATOM 991 N N . ARG A 1 125 ? 6.332 7.187 -40.018 1.00 68.44 125 ARG A N 1
ATOM 992 C CA . ARG A 1 125 ? 6.799 7.840 -41.254 1.00 68.44 125 ARG A CA 1
ATOM 993 C C . ARG A 1 125 ? 7.756 6.988 -42.087 1.00 68.44 125 ARG A C 1
ATOM 995 O O . ARG A 1 125 ? 7.897 7.239 -43.272 1.00 68.44 125 ARG A O 1
ATOM 1002 N N . GLU A 1 126 ? 8.431 6.015 -41.480 1.00 66.75 126 GLU A N 1
ATOM 1003 C CA . GLU A 1 126 ? 9.339 5.091 -42.181 1.00 66.75 126 GLU A CA 1
ATOM 1004 C C . GLU A 1 126 ? 8.614 3.888 -42.816 1.00 66.75 126 GLU A C 1
ATOM 1006 O O . GLU A 1 126 ? 9.227 3.132 -43.567 1.00 66.75 126 GLU A O 1
ATOM 1011 N N . ASN A 1 127 ? 7.322 3.704 -42.517 1.00 62.09 127 ASN A N 1
ATOM 1012 C CA . ASN A 1 127 ? 6.480 2.625 -43.049 1.00 62.09 127 ASN A CA 1
ATOM 1013 C C . ASN A 1 127 ? 5.461 3.100 -44.115 1.00 62.09 127 ASN A C 1
ATOM 1015 O O . ASN A 1 127 ? 4.623 2.298 -44.536 1.00 62.09 127 ASN A O 1
ATOM 1019 N N . GLU A 1 128 ? 5.529 4.369 -44.537 1.00 52.31 128 GLU A N 1
ATOM 1020 C CA . GLU A 1 128 ? 4.848 4.939 -45.720 1.00 52.31 128 GLU A CA 1
ATOM 1021 C C . GLU A 1 128 ? 5.818 5.054 -46.905 1.00 52.31 128 GLU A C 1
ATOM 1023 O O . GLU A 1 128 ? 5.374 4.789 -48.047 1.00 52.31 128 GLU A O 1
#

InterPro domains:
  IPR002717 Histone acetyltransferase domain, MYST-type [PF01853] (2-72)
  IPR002717 Histone acetyltransferase domain, MYST-type [PS51726] (1-118)
  IPR016181 Acyl-CoA N-acyltransferase [SSF55729] (2-82)
  IPR036388 Winged helix-like DNA-binding domain superfamily [G3DSA:1.10.10.10] (16-96)

pLDDT: mean 85.9, std 10.35, range [52.31, 96.62]